Protein AF-A0A136JRK2-F1 (afdb_monomer)

Mean predicted aligned error: 6.39 Å

Structure (mmCIF, N/CA/C/O backbone):
data_AF-A0A136JRK2-F1
#
_entry.id   AF-A0A136JRK2-F1
#
loop_
_atom_site.group_PDB
_atom_site.id
_atom_site.type_symbol
_atom_site.label_atom_id
_atom_site.label_alt_id
_atom_site.label_comp_id
_atom_site.label_asym_id
_atom_site.label_entity_id
_atom_site.label_seq_id
_atom_site.pdbx_PDB_ins_code
_atom_site.Cartn_x
_atom_site.Cartn_y
_atom_site.Cartn_z
_atom_site.occupancy
_atom_site.B_iso_or_equiv
_atom_site.auth_seq_id
_atom_site.auth_comp_id
_atom_site.auth_asym_id
_atom_site.auth_atom_id
_atom_site.pdbx_PDB_model_num
ATOM 1 N N . MET A 1 1 ? -9.510 -5.682 -24.062 1.00 41.00 1 MET A N 1
ATOM 2 C CA . MET A 1 1 ? -10.914 -5.243 -23.963 1.00 41.00 1 MET A CA 1
ATOM 3 C C . MET A 1 1 ? -11.398 -5.597 -22.561 1.00 41.00 1 MET A C 1
ATOM 5 O O . MET A 1 1 ? -11.689 -6.754 -22.296 1.00 41.00 1 MET A O 1
ATOM 9 N N . ILE A 1 2 ? -11.320 -4.645 -21.627 1.00 49.56 2 ILE A N 1
ATOM 10 C CA . ILE A 1 2 ? -11.849 -4.772 -20.257 1.00 49.56 2 ILE A CA 1
ATOM 11 C C . ILE A 1 2 ? -13.187 -4.035 -20.287 1.00 49.56 2 ILE A C 1
ATOM 13 O O . ILE A 1 2 ? -13.311 -2.925 -19.797 1.00 49.56 2 ILE A O 1
ATOM 17 N N . GLU A 1 3 ? -14.147 -4.583 -21.024 1.00 41.06 3 GLU A N 1
ATOM 18 C CA . GLU A 1 3 ? -15.401 -3.878 -21.331 1.00 41.06 3 GLU A CA 1
ATOM 19 C C . GLU A 1 3 ? -16.526 -4.175 -20.333 1.00 41.06 3 GLU A C 1
ATOM 21 O O . GLU A 1 3 ? -17.656 -3.783 -20.568 1.00 41.06 3 GLU A O 1
ATOM 26 N N . ASN A 1 4 ? -16.243 -4.843 -19.208 1.00 46.91 4 ASN A N 1
ATOM 27 C CA . ASN A 1 4 ? -17.285 -5.216 -18.240 1.00 46.91 4 ASN A CA 1
ATOM 28 C C . ASN A 1 4 ? -16.798 -5.391 -16.789 1.00 46.91 4 ASN A C 1
ATOM 30 O O . ASN A 1 4 ? -17.482 -6.027 -15.991 1.00 46.91 4 ASN A O 1
ATOM 34 N N . SER A 1 5 ? -15.619 -4.882 -16.411 1.00 54.50 5 SER A N 1
ATOM 35 C CA . SER A 1 5 ? -15.230 -4.934 -14.997 1.00 54.50 5 SER A CA 1
ATOM 36 C C . SER A 1 5 ? -15.728 -3.688 -14.277 1.00 54.50 5 SER A C 1
ATOM 38 O O . SER A 1 5 ? -15.266 -2.595 -14.586 1.00 54.50 5 SER A O 1
ATOM 40 N N . GLU A 1 6 ? -16.554 -3.860 -13.245 1.00 74.94 6 GLU A N 1
ATOM 41 C CA . GLU A 1 6 ? -16.874 -2.831 -12.234 1.00 74.94 6 GLU A CA 1
ATOM 42 C C . GLU A 1 6 ? -15.633 -2.328 -11.457 1.00 74.94 6 GLU A C 1
ATOM 44 O O . GLU A 1 6 ? -15.753 -1.555 -10.513 1.00 74.94 6 GLU A O 1
ATOM 49 N N . ILE A 1 7 ? -14.431 -2.780 -11.829 1.00 79.25 7 ILE A N 1
ATOM 50 C CA . ILE A 1 7 ? -13.170 -2.477 -11.163 1.00 79.25 7 ILE A CA 1
ATOM 51 C C . ILE A 1 7 ? -12.675 -1.102 -11.607 1.00 79.25 7 ILE A C 1
ATOM 53 O O . ILE A 1 7 ? -12.306 -0.896 -12.763 1.00 79.25 7 ILE A O 1
ATOM 57 N N . ASN A 1 8 ? -12.592 -0.184 -10.647 1.00 89.12 8 ASN A N 1
ATOM 58 C CA . ASN A 1 8 ? -12.206 1.211 -10.878 1.00 89.12 8 ASN A CA 1
ATOM 59 C C . ASN A 1 8 ? -10.701 1.473 -10.720 1.00 89.12 8 ASN A C 1
ATOM 61 O O . ASN A 1 8 ? -10.254 2.619 -10.795 1.00 89.12 8 ASN A O 1
ATOM 65 N N . TRP A 1 9 ? -9.920 0.425 -10.464 1.00 91.88 9 TRP A N 1
ATOM 66 C CA . TRP A 1 9 ? -8.495 0.503 -10.172 1.00 91.88 9 TRP A CA 1
ATOM 67 C C . TRP A 1 9 ? -7.733 -0.576 -10.943 1.00 91.88 9 TRP A C 1
ATOM 69 O O . TRP A 1 9 ? -7.882 -1.773 -10.683 1.00 91.88 9 TRP A O 1
ATOM 79 N N . LEU A 1 10 ? -6.914 -0.147 -11.903 1.00 92.19 10 LEU A N 1
ATOM 80 C CA . LEU A 1 10 ? -6.162 -1.029 -12.790 1.00 92.19 10 LEU A CA 1
ATOM 81 C C . LEU A 1 10 ? -4.661 -0.827 -12.618 1.00 92.19 10 LEU A C 1
ATOM 83 O O . LEU A 1 10 ? -4.143 0.275 -12.746 1.0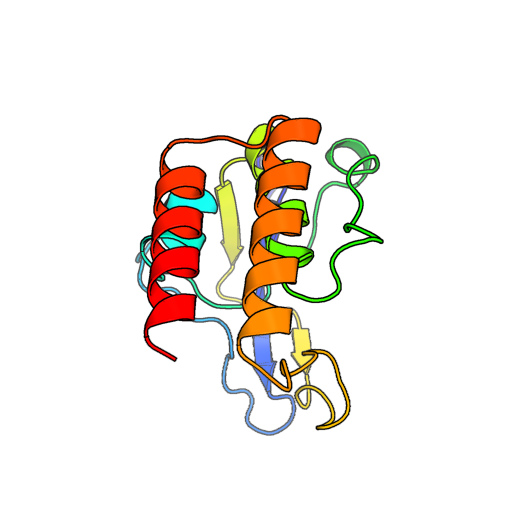0 92.19 10 LEU A O 1
ATOM 87 N N . VAL A 1 11 ? -3.948 -1.923 -12.391 1.00 92.50 11 VAL A N 1
ATOM 88 C CA . VAL A 1 11 ? -2.503 -1.932 -12.176 1.00 92.50 11 VAL A CA 1
ATOM 89 C C . VAL A 1 11 ? -1.844 -2.818 -13.219 1.00 92.50 11 VAL A C 1
ATOM 91 O O . VAL A 1 11 ? -2.257 -3.949 -13.438 1.00 92.50 11 VAL A O 1
ATOM 94 N N . SER A 1 12 ? -0.792 -2.324 -13.853 1.00 92.62 12 SER A N 1
ATOM 95 C CA . SER A 1 12 ? 0.032 -3.068 -14.802 1.00 92.62 12 SER A CA 1
ATOM 96 C C . SER A 1 12 ? 1.472 -3.199 -14.301 1.00 92.62 12 SER A C 1
ATOM 98 O O . SER A 1 12 ? 1.862 -2.612 -13.282 1.00 92.62 12 SER A O 1
ATOM 100 N N . GLU A 1 13 ? 2.282 -3.997 -14.986 1.00 91.62 13 GLU A N 1
ATOM 101 C CA . GLU A 1 13 ? 3.687 -4.149 -14.635 1.00 91.62 13 GLU A CA 1
ATOM 102 C C . GLU A 1 13 ? 4.476 -2.872 -14.921 1.00 91.62 13 GLU A C 1
ATOM 104 O O . GLU A 1 13 ? 4.336 -2.223 -15.962 1.00 91.62 13 GLU A O 1
ATOM 109 N N . ARG A 1 14 ? 5.362 -2.542 -13.983 1.00 88.75 14 ARG A N 1
ATOM 110 C CA . ARG A 1 14 ? 6.423 -1.564 -14.193 1.00 88.75 14 ARG A CA 1
ATOM 111 C C . ARG A 1 14 ? 7.723 -2.321 -14.405 1.00 88.75 14 ARG A C 1
ATOM 113 O O . ARG A 1 14 ? 8.023 -3.216 -13.621 1.00 88.75 14 ARG A O 1
ATOM 120 N N . ALA A 1 15 ? 8.508 -1.950 -15.408 1.00 89.75 15 ALA A N 1
ATOM 121 C CA . ALA A 1 15 ? 9.783 -2.594 -15.714 1.00 89.75 15 ALA A CA 1
ATOM 122 C C . ALA A 1 15 ? 10.942 -1.595 -15.746 1.00 89.75 15 ALA A C 1
ATOM 124 O O . ALA A 1 15 ? 10.754 -0.388 -15.921 1.00 89.75 15 ALA A O 1
ATOM 125 N N . ASN A 1 16 ? 12.159 -2.101 -15.567 1.00 89.19 16 ASN A N 1
ATOM 126 C CA . ASN A 1 16 ? 13.367 -1.332 -15.817 1.00 89.19 16 ASN A CA 1
ATOM 127 C C . ASN A 1 16 ? 13.473 -1.014 -17.318 1.00 89.19 16 ASN A C 1
ATOM 129 O O . ASN A 1 16 ? 13.294 -1.906 -18.145 1.00 89.19 16 ASN A O 1
ATOM 133 N N . ALA A 1 17 ? 13.746 0.241 -17.674 1.00 88.94 17 ALA A N 1
ATOM 134 C CA . ALA A 1 17 ? 13.819 0.659 -19.076 1.00 88.94 17 ALA A CA 1
ATOM 135 C C . ALA A 1 17 ? 14.967 -0.015 -19.852 1.00 88.94 17 ALA A C 1
ATOM 137 O O . ALA A 1 17 ? 14.798 -0.333 -21.027 1.00 88.94 17 ALA A O 1
ATOM 138 N N . ASP A 1 18 ? 16.091 -0.285 -19.185 1.00 89.25 18 ASP A N 1
ATOM 139 C CA . ASP A 1 18 ? 17.301 -0.824 -19.808 1.00 89.25 18 ASP A CA 1
ATOM 140 C C . ASP A 1 18 ? 17.266 -2.357 -19.883 1.00 89.25 18 ASP A C 1
ATOM 142 O O . ASP A 1 18 ? 17.478 -2.956 -20.936 1.00 89.25 18 ASP A O 1
ATOM 146 N N . TH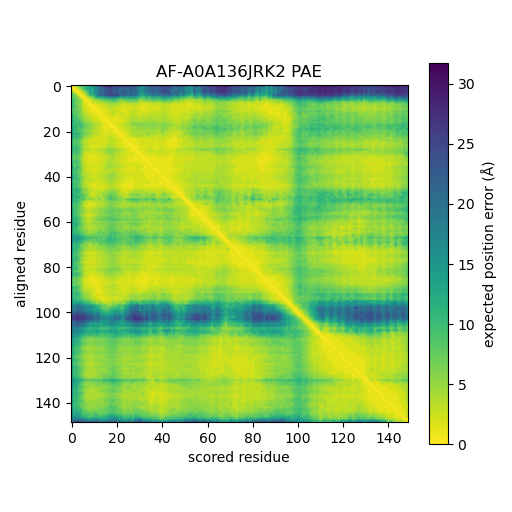R A 1 19 ? 16.966 -3.017 -18.762 1.00 88.81 19 THR A N 1
ATOM 147 C CA . THR A 1 19 ? 17.007 -4.484 -18.637 1.00 88.81 19 THR A CA 1
ATOM 148 C C . THR A 1 19 ? 15.679 -5.158 -18.959 1.00 88.81 19 THR A C 1
ATOM 150 O O . THR A 1 19 ? 15.636 -6.382 -19.085 1.00 88.81 19 THR A O 1
ATOM 153 N N . LYS A 1 20 ? 14.588 -4.384 -19.061 1.00 86.56 20 LYS A N 1
ATOM 154 C CA . LYS A 1 20 ? 13.202 -4.860 -19.229 1.00 86.56 20 LYS A CA 1
ATOM 155 C C . LYS A 1 20 ? 12.708 -5.786 -18.111 1.00 86.56 20 LYS A C 1
ATOM 157 O O . LYS A 1 20 ? 11.640 -6.375 -18.238 1.00 86.56 20 LYS A O 1
ATOM 162 N N . GLN A 1 21 ? 13.454 -5.910 -17.013 1.00 87.81 21 GLN A N 1
ATOM 163 C CA . GLN A 1 21 ? 13.056 -6.727 -15.869 1.00 87.81 21 GLN A CA 1
ATOM 164 C C . GLN A 1 21 ? 11.902 -6.054 -15.111 1.00 87.81 21 GLN A C 1
ATOM 166 O O . GLN A 1 21 ? 11.998 -4.854 -14.824 1.00 87.81 21 GLN A O 1
ATOM 171 N N . PRO A 1 22 ? 10.827 -6.785 -14.767 1.00 87.06 22 PRO A N 1
ATOM 172 C CA . PRO A 1 22 ? 9.710 -6.228 -14.019 1.00 87.06 22 PRO A CA 1
ATOM 173 C C . PRO A 1 22 ? 10.107 -5.934 -12.566 1.00 87.06 22 PRO A C 1
ATOM 175 O O . PRO A 1 22 ? 10.762 -6.728 -11.893 1.00 87.06 22 PRO A O 1
ATOM 178 N N . TYR A 1 23 ? 9.667 -4.783 -12.066 1.00 87.50 23 TYR A N 1
ATOM 179 C CA . TYR A 1 23 ? 9.702 -4.413 -10.651 1.00 87.50 23 TYR A CA 1
ATOM 180 C C . TYR A 1 23 ? 8.482 -4.930 -9.888 1.00 87.50 23 TYR A C 1
ATOM 182 O O . TYR A 1 23 ? 8.521 -5.065 -8.664 1.00 87.50 23 TYR A O 1
ATOM 190 N N . THR A 1 24 ? 7.389 -5.190 -10.605 1.00 91.06 24 THR A N 1
ATOM 191 C CA . THR A 1 24 ? 6.157 -5.718 -10.029 1.00 91.06 24 THR A CA 1
ATOM 192 C C . THR A 1 24 ? 6.294 -7.219 -9.787 1.00 91.06 24 THR A C 1
ATOM 194 O O . THR A 1 24 ? 6.728 -7.966 -10.657 1.00 91.06 24 THR A O 1
ATOM 197 N N . ILE A 1 25 ? 5.903 -7.674 -8.600 1.00 92.56 25 ILE A N 1
ATOM 198 C CA . ILE A 1 2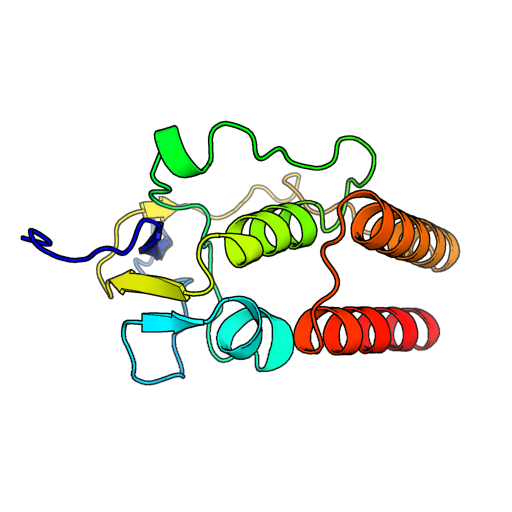5 ? 5.927 -9.079 -8.196 1.00 92.56 25 ILE A CA 1
ATOM 199 C C . ILE A 1 25 ? 4.525 -9.464 -7.729 1.00 92.56 25 ILE A C 1
ATOM 201 O O . ILE A 1 25 ? 4.032 -8.911 -6.747 1.00 92.56 25 ILE A O 1
ATOM 205 N N . ASN A 1 26 ? 3.919 -10.462 -8.376 1.00 95.06 26 ASN A N 1
ATOM 206 C CA . ASN A 1 26 ? 2.642 -11.048 -7.972 1.00 95.06 26 ASN A CA 1
ATOM 207 C C . ASN A 1 26 ? 2.807 -12.534 -7.612 1.00 95.06 26 ASN A C 1
ATOM 209 O O . ASN A 1 26 ? 2.969 -13.385 -8.479 1.00 95.06 26 ASN A O 1
ATOM 213 N N . LYS A 1 27 ? 2.729 -12.854 -6.318 1.00 96.25 27 LYS A N 1
ATOM 214 C CA . LYS A 1 27 ? 2.792 -14.221 -5.767 1.00 96.25 27 LYS A CA 1
ATOM 215 C C . LYS A 1 27 ? 1.414 -14.801 -5.442 1.00 96.25 27 LYS A C 1
ATOM 217 O O . LYS A 1 27 ? 1.332 -15.889 -4.882 1.00 96.25 27 LYS A O 1
ATOM 222 N N . THR A 1 28 ? 0.334 -14.076 -5.733 1.00 94.88 28 THR A N 1
ATOM 223 C CA . THR A 1 28 ? -1.029 -14.522 -5.403 1.00 94.88 28 THR A CA 1
ATOM 224 C C . THR A 1 28 ? -1.575 -15.555 -6.390 1.00 94.88 28 THR A C 1
ATOM 226 O O . THR A 1 28 ? -2.543 -16.237 -6.062 1.00 94.88 28 THR A O 1
ATOM 229 N N . GLY A 1 29 ? -1.008 -15.628 -7.603 1.00 92.38 29 GLY A N 1
ATOM 230 C CA . GLY A 1 29 ? -1.523 -16.441 -8.711 1.00 92.38 29 GLY A CA 1
ATOM 231 C C . GLY A 1 29 ? -2.850 -15.945 -9.303 1.00 92.38 29 GLY A C 1
ATOM 232 O O . GLY A 1 29 ? -3.469 -16.658 -10.085 1.00 92.38 29 GLY A O 1
ATOM 233 N N . ARG A 1 30 ? -3.314 -14.748 -8.916 1.00 94.31 30 ARG A N 1
ATOM 234 C CA . ARG A 1 30 ? -4.602 -14.162 -9.317 1.00 94.31 30 ARG A CA 1
ATOM 235 C C . ARG A 1 30 ? -4.391 -12.794 -9.966 1.00 94.31 30 ARG A C 1
ATOM 237 O O . ARG A 1 30 ? -3.393 -12.132 -9.691 1.00 94.31 30 ARG A O 1
ATOM 244 N N . ASN A 1 31 ? -5.361 -12.357 -10.770 1.00 93.62 31 ASN A N 1
ATOM 245 C CA . ASN A 1 31 ? -5.367 -11.014 -11.367 1.00 93.62 31 ASN A CA 1
ATOM 246 C C . ASN A 1 31 ? -6.149 -9.996 -10.531 1.00 93.62 31 ASN A C 1
ATOM 248 O O . ASN A 1 31 ? -5.913 -8.809 -10.660 1.00 93.62 31 ASN A O 1
ATOM 252 N N . ILE A 1 32 ? -7.062 -10.425 -9.660 1.00 94.62 32 ILE A N 1
ATOM 253 C CA . ILE A 1 32 ? -7.734 -9.519 -8.719 1.00 94.62 32 ILE A CA 1
ATOM 254 C C . ILE A 1 32 ? -6.965 -9.568 -7.405 1.00 94.62 32 ILE A C 1
ATOM 256 O O . ILE A 1 32 ? -6.887 -10.622 -6.768 1.00 94.62 32 ILE A O 1
ATOM 260 N N . ILE A 1 33 ? -6.389 -8.434 -7.024 1.00 95.00 33 ILE A N 1
ATOM 261 C CA . ILE A 1 33 ? -5.503 -8.315 -5.868 1.00 95.00 33 ILE A CA 1
ATOM 262 C C . ILE A 1 33 ? -6.186 -7.465 -4.812 1.00 95.00 33 ILE A C 1
ATOM 264 O O . ILE A 1 33 ? -6.583 -6.337 -5.090 1.00 95.00 33 ILE A O 1
ATOM 268 N N . ASN A 1 34 ? -6.295 -7.977 -3.587 1.00 93.56 34 ASN A N 1
ATOM 269 C CA . ASN A 1 34 ? -6.822 -7.191 -2.481 1.00 93.56 34 ASN A CA 1
ATOM 270 C C . ASN A 1 34 ? -5.713 -6.328 -1.861 1.00 93.56 34 ASN A C 1
ATOM 272 O O . ASN A 1 34 ? -4.698 -6.852 -1.395 1.00 93.56 34 ASN A O 1
ATOM 276 N N . TYR A 1 35 ? -5.919 -5.012 -1.802 1.00 91.94 35 TYR A N 1
ATOM 277 C CA . TYR A 1 35 ? -4.891 -4.088 -1.321 1.00 91.94 35 TYR A CA 1
ATOM 278 C C . TYR A 1 35 ? -4.509 -4.351 0.145 1.00 91.94 35 TYR A C 1
ATOM 280 O O . TYR A 1 35 ? -3.335 -4.514 0.482 1.00 91.94 35 TYR A O 1
ATOM 288 N N . GLU A 1 36 ? -5.496 -4.452 1.034 1.00 91.69 36 GLU A N 1
ATOM 289 C CA . GLU A 1 36 ? -5.251 -4.576 2.473 1.00 91.69 36 GLU A CA 1
ATOM 290 C C . GLU A 1 36 ? -4.616 -5.915 2.872 1.00 91.69 36 GLU A C 1
ATOM 292 O O . GLU A 1 36 ? -3.777 -5.989 3.773 1.00 91.69 36 GLU A O 1
ATOM 297 N N . THR A 1 37 ? -5.015 -7.001 2.218 1.00 92.81 37 THR A N 1
ATOM 298 C CA . THR A 1 37 ? -4.586 -8.346 2.612 1.00 92.81 37 THR A CA 1
ATOM 299 C C . THR A 1 37 ? -3.411 -8.841 1.787 1.00 92.81 37 THR A C 1
ATOM 301 O O . THR A 1 37 ? -2.396 -9.226 2.370 1.00 92.81 37 THR A O 1
ATOM 304 N N . ASP A 1 38 ? -3.502 -8.817 0.458 1.00 94.50 38 ASP A N 1
ATOM 305 C CA . ASP A 1 38 ? -2.478 -9.390 -0.415 1.00 94.50 38 ASP A CA 1
ATOM 306 C C . ASP A 1 38 ? -1.250 -8.473 -0.502 1.00 94.50 38 ASP A C 1
ATOM 308 O O . ASP A 1 38 ? -0.119 -8.963 -0.458 1.00 94.50 38 ASP A O 1
ATOM 312 N N . MET A 1 39 ? -1.446 -7.151 -0.547 1.00 91.25 39 MET A N 1
ATOM 313 C CA . MET A 1 39 ? -0.349 -6.184 -0.657 1.00 91.25 39 MET A CA 1
ATOM 314 C C . MET A 1 39 ? 0.146 -5.676 0.703 1.00 91.25 39 MET A C 1
ATOM 316 O O . MET A 1 39 ? 1.331 -5.823 0.997 1.00 91.25 39 MET A O 1
ATOM 320 N N . LEU A 1 40 ? -0.715 -5.100 1.550 1.00 88.81 40 LEU A N 1
ATOM 321 C CA . LEU A 1 40 ? -0.294 -4.499 2.825 1.00 88.81 40 LEU A CA 1
ATOM 322 C C . LEU A 1 40 ? 0.176 -5.545 3.847 1.00 88.81 40 LEU A C 1
ATOM 324 O O . LEU A 1 40 ? 1.297 -5.458 4.361 1.00 88.81 40 LEU A O 1
ATOM 328 N N . LEU A 1 41 ? -0.680 -6.526 4.152 1.00 90.25 41 LEU A N 1
ATOM 329 C CA . LEU A 1 41 ? -0.440 -7.474 5.239 1.00 90.25 41 LEU A CA 1
ATOM 330 C C . LEU A 1 41 ? 0.479 -8.632 4.823 1.00 90.25 41 LEU A C 1
ATOM 332 O O . LEU A 1 41 ? 1.507 -8.858 5.460 1.00 90.25 41 LEU A O 1
ATOM 336 N N . LYS A 1 42 ? 0.123 -9.365 3.760 1.00 92.56 42 LYS A N 1
ATOM 337 C CA . LYS A 1 42 ? 0.817 -10.603 3.360 1.00 92.56 42 LYS A CA 1
ATOM 338 C C . LYS A 1 42 ? 2.032 -10.382 2.463 1.00 92.56 42 LYS A C 1
ATOM 340 O O . LYS A 1 42 ? 2.829 -11.305 2.317 1.00 92.56 42 LYS A O 1
ATOM 345 N N . ARG A 1 43 ? 2.179 -9.200 1.853 1.00 91.62 43 ARG A N 1
ATOM 346 C CA . ARG A 1 43 ? 3.271 -8.898 0.904 1.00 91.62 43 ARG A CA 1
ATOM 347 C C . ARG A 1 43 ? 3.354 -9.894 -0.266 1.00 91.62 43 ARG A C 1
ATOM 349 O O . ARG A 1 43 ? 4.441 -10.202 -0.753 1.00 91.62 43 ARG A O 1
ATOM 356 N N . GLN A 1 44 ? 2.212 -10.435 -0.691 1.00 95.38 44 GLN A N 1
ATOM 357 C CA . GLN A 1 44 ? 2.106 -11.316 -1.856 1.00 95.38 44 GLN A CA 1
ATOM 358 C C . GLN A 1 44 ? 2.072 -10.536 -3.169 1.00 95.38 44 GLN A C 1
ATOM 360 O O . GLN A 1 44 ? 2.400 -11.104 -4.206 1.00 95.38 44 GLN A O 1
ATOM 365 N N . PHE A 1 45 ? 1.731 -9.251 -3.127 1.00 94.44 45 PHE A N 1
ATOM 366 C CA . PHE A 1 45 ? 1.911 -8.330 -4.240 1.00 94.44 45 PHE A CA 1
ATOM 367 C C . PHE A 1 45 ? 2.854 -7.194 -3.829 1.00 94.44 45 PHE A C 1
ATOM 369 O O . PHE A 1 45 ? 2.689 -6.616 -2.754 1.00 94.44 45 PHE 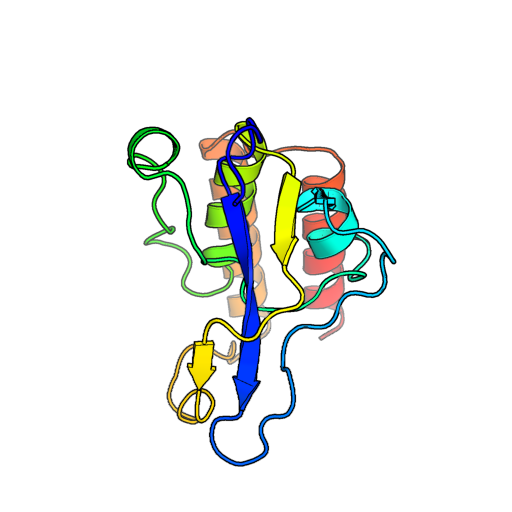A O 1
ATOM 376 N N . THR A 1 46 ? 3.826 -6.870 -4.681 1.00 90.62 46 THR A N 1
ATOM 377 C CA . THR A 1 46 ? 4.751 -5.742 -4.503 1.00 90.62 46 THR A CA 1
ATOM 378 C C . THR A 1 46 ? 4.894 -5.007 -5.826 1.00 90.62 46 THR A C 1
ATOM 380 O O . THR A 1 46 ? 5.080 -5.642 -6.858 1.00 90.62 46 THR A O 1
ATOM 383 N N . GLY A 1 47 ? 4.837 -3.680 -5.806 1.00 86.50 47 GLY A N 1
ATOM 384 C CA . GLY A 1 47 ? 4.975 -2.854 -7.000 1.00 86.50 47 GLY A CA 1
ATOM 385 C C . GLY A 1 47 ? 4.312 -1.495 -6.815 1.00 86.50 47 GLY A C 1
ATOM 386 O O . GLY A 1 47 ? 3.797 -1.189 -5.739 1.00 86.50 47 GLY A O 1
ATOM 387 N N . ASP A 1 48 ? 4.330 -0.703 -7.880 1.00 82.00 48 ASP A N 1
ATOM 388 C CA . ASP A 1 48 ? 3.649 0.587 -7.951 1.00 82.00 48 ASP A CA 1
ATOM 389 C C . ASP A 1 48 ? 2.188 0.383 -8.366 1.00 82.00 48 ASP A C 1
ATOM 391 O O . ASP A 1 48 ? 1.897 -0.015 -9.495 1.00 82.00 48 ASP A O 1
ATOM 395 N N . THR A 1 49 ? 1.276 0.637 -7.432 1.00 83.06 49 THR A N 1
ATOM 396 C CA . THR A 1 49 ? -0.167 0.463 -7.617 1.00 83.06 49 THR A CA 1
ATOM 397 C C . THR A 1 49 ? -0.898 1.780 -7.868 1.00 83.06 49 THR A C 1
ATOM 399 O O . THR A 1 49 ? -2.116 1.819 -7.760 1.00 83.06 49 THR A O 1
ATOM 402 N N . THR A 1 50 ? -0.201 2.873 -8.193 1.00 75.62 50 THR A N 1
ATOM 403 C CA . THR A 1 50 ? -0.834 4.186 -8.467 1.00 75.62 50 THR A CA 1
ATOM 404 C C . THR A 1 50 ? -1.507 4.278 -9.841 1.00 75.62 50 THR A C 1
ATOM 406 O O . THR A 1 50 ? -2.063 5.313 -10.205 1.00 75.62 50 THR A O 1
ATOM 409 N N . GLN A 1 51 ? -1.436 3.210 -10.628 1.00 81.12 51 GLN A N 1
ATOM 410 C CA . GLN A 1 51 ? -1.856 3.219 -12.019 1.00 81.12 51 GLN A CA 1
ATOM 411 C C . GLN A 1 51 ? -3.386 3.245 -12.140 1.00 81.12 51 GLN A C 1
ATOM 413 O O . GLN A 1 51 ? -4.095 2.677 -11.311 1.00 81.12 51 GLN A O 1
ATOM 418 N N . CYS A 1 52 ? -3.864 3.948 -13.171 1.00 83.25 52 CYS A N 1
ATOM 419 C CA . CYS A 1 52 ? -5.242 3.961 -13.670 1.00 83.25 52 CYS A CA 1
ATOM 420 C C . CYS A 1 52 ? -6.333 3.813 -12.592 1.00 83.25 52 CYS A C 1
ATOM 422 O O . CYS A 1 52 ? -7.025 2.797 -12.509 1.00 83.25 52 CYS A O 1
ATOM 424 N N . LEU A 1 53 ? -6.498 4.868 -11.794 1.00 85.19 53 LEU A N 1
ATOM 425 C CA . LEU A 1 53 ? -7.629 5.056 -10.889 1.00 85.19 53 LEU A CA 1
ATOM 426 C C . LEU A 1 53 ? -8.740 5.828 -11.610 1.00 85.19 53 LEU A C 1
ATOM 428 O O . LEU A 1 53 ? -8.477 6.874 -12.206 1.00 85.19 53 LEU A O 1
ATOM 432 N N . HIS A 1 54 ? -9.980 5.342 -11.542 1.00 86.69 54 HIS A N 1
ATOM 433 C CA . HIS A 1 54 ? -11.128 6.030 -12.128 1.00 86.69 54 HIS A CA 1
ATOM 434 C C . HIS A 1 54 ? -11.308 7.413 -11.486 1.00 86.69 54 HIS A C 1
ATOM 436 O O . HIS A 1 54 ? -11.605 7.532 -10.294 1.00 86.69 54 HIS A O 1
ATOM 442 N N . PHE A 1 55 ? -11.099 8.471 -12.274 1.00 84.12 55 PHE A N 1
ATOM 443 C CA . PHE A 1 55 ? -10.984 9.830 -11.748 1.00 84.12 55 PHE A CA 1
ATOM 444 C C . PHE A 1 55 ? -12.226 10.253 -10.964 1.00 84.12 55 PHE A C 1
ATOM 446 O O . PHE A 1 55 ? -12.097 10.734 -9.845 1.00 84.12 55 PHE A O 1
ATOM 453 N N . GLU A 1 56 ? -13.427 10.035 -11.497 1.00 86.06 56 GLU A N 1
ATOM 454 C CA . GLU A 1 56 ? -14.669 10.460 -10.838 1.00 86.06 56 GLU A CA 1
ATOM 455 C C . GLU A 1 56 ? -14.871 9.789 -9.474 1.00 86.06 56 GLU A C 1
ATOM 457 O O . GLU A 1 56 ? -15.408 10.406 -8.554 1.00 86.06 56 GLU A O 1
ATOM 462 N N . THR A 1 57 ? -14.368 8.562 -9.320 1.00 85.31 57 THR A N 1
ATOM 463 C CA . THR A 1 57 ? -14.465 7.777 -8.084 1.00 85.31 57 THR A CA 1
ATOM 464 C C . THR A 1 57 ? -13.472 8.264 -7.026 1.00 85.31 57 THR A C 1
ATOM 466 O O . THR A 1 57 ? -13.797 8.301 -5.840 1.00 85.31 57 THR A O 1
ATOM 469 N N . PHE A 1 58 ? -12.263 8.668 -7.436 1.00 87.62 58 PHE A N 1
ATOM 470 C CA . PHE A 1 58 ? -11.149 8.942 -6.517 1.00 87.62 58 PHE A CA 1
ATOM 471 C C . PHE A 1 58 ? -10.669 10.403 -6.506 1.00 87.62 58 PHE A C 1
ATOM 473 O O . PHE A 1 58 ? -9.713 10.735 -5.801 1.00 87.62 58 PHE A O 1
ATOM 480 N N . ASN A 1 59 ? -11.339 11.319 -7.216 1.00 86.00 59 ASN A N 1
ATOM 481 C CA . ASN A 1 59 ? -10.925 12.723 -7.348 1.00 86.00 59 ASN A CA 1
ATOM 482 C C . ASN A 1 59 ? -10.899 13.521 -6.037 1.00 86.00 59 ASN A C 1
ATOM 484 O O . ASN A 1 59 ? -10.360 14.628 -6.041 1.00 86.00 59 ASN A O 1
ATOM 488 N N . LYS A 1 60 ? -11.443 13.010 -4.928 1.00 87.38 60 LYS A N 1
ATOM 489 C CA . LYS A 1 60 ? -11.400 13.655 -3.603 1.00 87.38 60 LYS A CA 1
ATOM 490 C C . LYS A 1 60 ? -10.252 13.160 -2.724 1.00 87.38 60 LYS A C 1
ATOM 492 O O . LYS A 1 60 ? -9.883 13.862 -1.788 1.00 87.38 60 LYS A O 1
ATOM 497 N N . ILE A 1 61 ? -9.660 12.009 -3.041 1.00 88.62 61 ILE A N 1
ATOM 498 C CA . ILE A 1 61 ? -8.599 11.405 -2.230 1.00 88.62 61 ILE A CA 1
ATOM 499 C C . ILE A 1 61 ? -7.289 12.159 -2.471 1.00 88.62 61 ILE A C 1
ATOM 501 O O . ILE A 1 61 ? -6.913 12.449 -3.612 1.00 88.62 61 ILE A O 1
ATOM 505 N N . ARG A 1 62 ? -6.587 12.512 -1.393 1.00 85.31 62 ARG A N 1
ATOM 506 C CA . ARG A 1 62 ? -5.326 13.265 -1.441 1.00 85.31 62 ARG A CA 1
ATOM 507 C C . ARG A 1 62 ? -4.295 12.655 -0.504 1.00 85.31 62 ARG A C 1
ATOM 509 O O . ARG A 1 62 ? -4.628 12.208 0.598 1.00 85.31 62 ARG A O 1
ATOM 516 N N . PHE A 1 63 ? -3.033 12.699 -0.927 1.00 87.06 63 PHE A N 1
ATOM 517 C CA . PHE A 1 63 ? -1.901 12.402 -0.054 1.00 87.06 63 PHE A CA 1
ATOM 518 C C . PHE A 1 63 ? -1.921 13.298 1.188 1.00 87.06 63 PHE A C 1
ATOM 520 O O . PHE A 1 63 ? -2.435 14.421 1.170 1.00 87.06 63 PHE A O 1
ATOM 527 N N . SER A 1 64 ? -1.392 12.781 2.295 1.00 86.94 64 SER A N 1
ATOM 528 C CA . SER A 1 64 ? -1.199 13.591 3.495 1.00 86.94 64 SER A CA 1
ATOM 529 C C . SER A 1 64 ? -0.118 14.637 3.251 1.00 86.94 64 SER A C 1
ATOM 531 O O . SER A 1 64 ? 0.981 14.315 2.827 1.00 86.94 64 SER A O 1
ATOM 533 N N . THR A 1 65 ? -0.400 15.888 3.603 1.00 85.69 65 THR A N 1
ATOM 534 C CA . THR A 1 65 ? 0.602 16.962 3.594 1.00 85.69 65 THR A CA 1
ATOM 535 C C . THR A 1 65 ? 1.428 17.013 4.883 1.00 85.69 65 THR A C 1
ATOM 537 O O . THR A 1 65 ? 2.422 17.736 4.955 1.00 85.69 65 THR A O 1
ATOM 540 N N . LEU A 1 66 ? 1.028 16.265 5.919 1.00 85.25 66 LEU A N 1
ATOM 541 C CA . LEU A 1 66 ? 1.675 16.254 7.234 1.00 85.25 66 LEU A CA 1
ATOM 542 C C . LEU A 1 66 ? 2.696 15.121 7.372 1.00 85.25 66 LEU A C 1
ATOM 544 O O . LEU A 1 66 ? 3.611 15.205 8.194 1.00 85.25 66 LEU A O 1
ATOM 548 N N . ILE A 1 67 ? 2.529 14.052 6.596 1.00 82.25 67 ILE A N 1
ATOM 549 C CA . ILE A 1 67 ? 3.316 12.829 6.693 1.00 82.25 67 ILE A CA 1
ATOM 550 C C . ILE A 1 67 ? 4.165 12.712 5.437 1.00 82.25 67 ILE A C 1
ATOM 552 O O . ILE A 1 67 ? 3.658 12.404 4.374 1.00 82.25 67 ILE A O 1
ATOM 556 N N . LYS A 1 68 ? 5.479 12.898 5.567 1.00 71.06 68 LYS A N 1
ATOM 557 C CA . LYS A 1 68 ? 6.403 12.746 4.428 1.00 71.06 68 LYS A CA 1
ATOM 558 C C . LYS A 1 68 ? 6.739 11.294 4.106 1.00 71.06 68 LYS A C 1
ATOM 560 O O . LYS A 1 68 ? 7.188 10.984 3.016 1.00 71.06 68 LYS A O 1
ATOM 565 N N . ASN A 1 69 ? 6.572 10.404 5.081 1.00 74.69 69 ASN A N 1
ATOM 566 C CA . ASN A 1 69 ? 6.890 8.993 4.939 1.00 74.69 69 ASN A CA 1
ATOM 567 C C . ASN A 1 69 ? 5.675 8.153 5.265 1.00 74.69 69 ASN A C 1
ATOM 569 O O . ASN A 1 69 ? 5.193 8.148 6.402 1.00 74.69 69 ASN A O 1
ATOM 573 N N . ALA A 1 70 ? 5.292 7.342 4.288 1.00 76.00 70 ALA A N 1
ATOM 574 C CA . ALA A 1 70 ? 4.096 6.523 4.280 1.00 76.00 70 ALA A CA 1
ATOM 575 C C . ALA A 1 70 ? 2.776 7.243 3.976 1.00 76.00 70 ALA A C 1
ATOM 577 O O . ALA A 1 70 ? 1.714 6.696 4.269 1.00 76.00 70 ALA A O 1
ATOM 578 N N . GLU A 1 71 ? 2.831 8.413 3.339 1.00 80.44 71 GLU A N 1
ATOM 579 C CA . GLU A 1 71 ? 1.643 9.049 2.755 1.00 80.44 71 GLU A CA 1
ATOM 580 C C . GLU A 1 71 ? 0.917 8.129 1.767 1.00 80.44 71 GLU A C 1
ATOM 582 O O . GLU A 1 71 ? -0.308 8.068 1.783 1.00 80.44 71 GLU A O 1
ATOM 587 N N . GLU A 1 72 ? 1.659 7.331 0.993 1.00 81.62 72 GLU A N 1
ATOM 588 C CA . GLU A 1 72 ? 1.103 6.342 0.061 1.00 81.62 72 GLU A CA 1
ATOM 589 C C . GLU A 1 72 ? 0.216 5.317 0.768 1.00 81.62 72 GLU A C 1
ATOM 591 O O . GLU A 1 72 ? -0.827 4.923 0.261 1.00 81.62 72 GLU A O 1
ATOM 596 N N . TRP A 1 73 ? 0.579 4.928 1.988 1.00 84.31 73 TRP A N 1
ATOM 597 C CA . TRP A 1 73 ? -0.146 3.922 2.761 1.00 84.31 73 TRP A CA 1
ATOM 598 C C . TRP A 1 73 ? -1.506 4.455 3.192 1.00 84.31 73 TRP A C 1
ATOM 600 O O . TRP A 1 73 ? -2.480 3.712 3.199 1.00 84.31 73 TRP A O 1
ATOM 610 N N . LEU A 1 74 ? -1.564 5.742 3.545 1.00 87.88 74 LEU A N 1
ATOM 611 C CA . LEU A 1 74 ? -2.813 6.428 3.861 1.00 87.88 74 LEU A CA 1
ATOM 612 C C . LEU A 1 74 ? -3.656 6.634 2.607 1.00 87.88 74 LEU A C 1
ATOM 614 O O . LEU A 1 74 ? -4.847 6.346 2.627 1.00 87.88 74 LEU A O 1
ATOM 618 N N . TYR A 1 75 ? -3.026 7.082 1.522 1.00 89.19 75 TYR A N 1
ATOM 619 C CA . TYR A 1 75 ? -3.686 7.318 0.244 1.00 89.19 75 TYR A CA 1
ATOM 620 C C . TYR A 1 75 ? -4.397 6.060 -0.267 1.00 89.19 75 TYR A C 1
ATOM 622 O O . TYR A 1 75 ? -5.594 6.078 -0.547 1.00 89.19 75 TYR A O 1
ATOM 630 N N . PHE A 1 76 ? -3.692 4.933 -0.311 1.00 88.81 76 PHE A N 1
ATOM 631 C CA . PHE A 1 76 ? -4.275 3.680 -0.775 1.00 88.81 76 PHE A CA 1
ATOM 632 C C . PHE A 1 76 ? -5.207 3.019 0.249 1.00 88.81 76 PHE A C 1
ATOM 634 O O . PHE A 1 76 ? -6.140 2.331 -0.153 1.00 88.81 76 PHE A O 1
ATOM 641 N N . ALA A 1 77 ? -5.017 3.237 1.555 1.00 89.62 77 ALA A N 1
ATOM 642 C CA . ALA A 1 77 ? -6.014 2.839 2.553 1.00 89.62 77 ALA A CA 1
ATOM 643 C C . ALA A 1 77 ? -7.347 3.582 2.353 1.00 89.62 77 ALA A C 1
ATOM 645 O O . ALA A 1 77 ? -8.413 3.000 2.542 1.00 89.62 77 ALA A O 1
ATOM 646 N N . GLU A 1 78 ? -7.299 4.850 1.940 1.00 91.38 78 GLU A N 1
ATOM 647 C CA . GLU A 1 78 ? -8.487 5.636 1.604 1.00 91.38 78 GLU A CA 1
ATOM 648 C C . GLU A 1 78 ? -9.158 5.121 0.323 1.00 91.38 78 GLU A C 1
ATOM 650 O O . GLU A 1 78 ? -10.374 4.937 0.311 1.00 91.38 78 GLU A O 1
ATO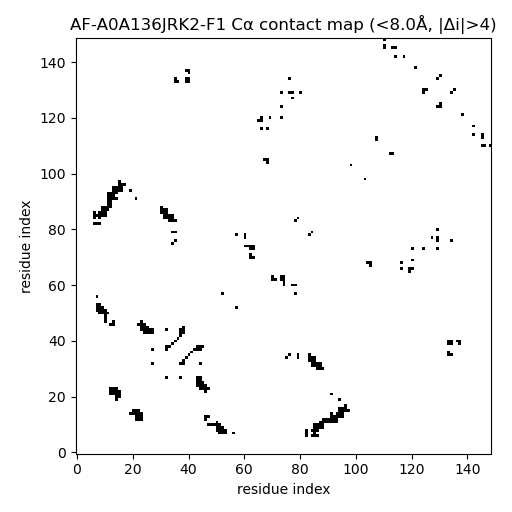M 655 N N . ILE A 1 79 ? -8.378 4.772 -0.710 1.00 90.75 79 ILE A N 1
ATOM 656 C CA . ILE A 1 79 ? -8.895 4.090 -1.913 1.00 90.75 79 ILE A CA 1
ATOM 657 C C . ILE A 1 79 ? -9.575 2.772 -1.530 1.00 90.75 79 ILE A C 1
ATOM 659 O O . ILE A 1 79 ? -10.699 2.515 -1.961 1.00 90.75 79 ILE A O 1
ATOM 663 N N . ALA A 1 80 ? -8.943 1.977 -0.662 1.00 89.69 80 ALA A N 1
ATOM 664 C CA . ALA A 1 80 ? -9.438 0.672 -0.236 1.00 89.69 80 ALA A CA 1
ATOM 665 C C . ALA A 1 80 ? -10.760 0.714 0.551 1.00 89.69 80 ALA A C 1
ATOM 667 O O . ALA A 1 80 ? -11.420 -0.320 0.672 1.00 89.69 80 ALA A O 1
ATOM 668 N N . LYS A 1 81 ? -11.193 1.885 1.050 1.00 88.62 81 LYS A N 1
ATOM 669 C CA . LYS A 1 81 ? -12.547 2.050 1.611 1.00 88.62 81 LYS A CA 1
ATOM 670 C C . LYS A 1 81 ? -13.631 1.948 0.544 1.00 88.62 81 LYS A C 1
ATOM 672 O O . LYS A 1 81 ? -14.702 1.422 0.836 1.00 88.62 81 LYS A O 1
ATOM 677 N N . THR A 1 82 ? -13.350 2.445 -0.656 1.00 87.81 82 THR A N 1
ATOM 678 C CA . THR A 1 82 ? -14.282 2.426 -1.789 1.00 87.81 82 THR A CA 1
ATOM 679 C C . THR A 1 82 ? -14.064 1.188 -2.653 1.00 87.81 82 THR A C 1
ATOM 681 O O . THR A 1 82 ? -15.020 0.514 -3.012 1.00 87.81 82 THR A O 1
ATOM 684 N N . GLU A 1 83 ? -12.805 0.858 -2.943 1.00 89.94 83 GLU A N 1
ATOM 685 C CA . GLU A 1 83 ? -12.410 -0.205 -3.865 1.00 89.94 83 GLU A CA 1
ATOM 686 C C . GLU A 1 83 ? -11.306 -1.054 -3.225 1.00 89.94 83 GLU A C 1
ATOM 688 O O . GLU A 1 83 ? -10.120 -0.723 -3.256 1.00 89.94 83 GLU A O 1
ATOM 693 N N 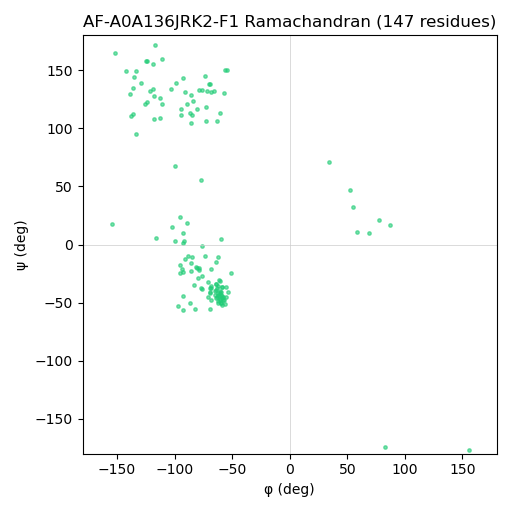. LYS A 1 84 ? -11.700 -2.165 -2.594 1.00 90.25 84 LYS A N 1
ATOM 694 C CA . LYS A 1 84 ? -10.775 -3.018 -1.824 1.00 90.25 84 LYS A CA 1
ATOM 695 C C . LYS A 1 84 ? -9.755 -3.751 -2.691 1.00 90.25 84 LYS A C 1
ATOM 697 O O . LYS A 1 84 ? -8.748 -4.231 -2.159 1.00 90.25 84 LYS A O 1
ATOM 702 N N . SER A 1 85 ? -10.048 -3.916 -3.978 1.00 92.94 85 SER A N 1
ATOM 703 C CA . SER A 1 85 ? -9.251 -4.740 -4.877 1.00 92.94 85 SER A CA 1
ATOM 704 C C . SER A 1 85 ? -8.982 -4.030 -6.191 1.00 92.94 85 SER A C 1
ATOM 706 O O . SER A 1 85 ? -9.806 -3.269 -6.673 1.00 92.94 85 SER A O 1
ATOM 708 N N . PHE A 1 86 ? -7.845 -4.330 -6.800 1.00 93.69 86 PHE A N 1
ATOM 709 C CA . PHE A 1 86 ? -7.504 -3.839 -8.128 1.00 93.69 86 PHE A CA 1
ATOM 710 C C . PHE A 1 86 ? -7.314 -4.987 -9.104 1.00 93.69 86 PHE A C 1
ATOM 712 O O . PHE A 1 86 ? -6.978 -6.112 -8.717 1.00 93.69 86 PHE A O 1
ATOM 719 N N . LEU A 1 87 ? -7.515 -4.683 -10.382 1.00 94.38 87 LEU A N 1
ATOM 720 C CA . LEU A 1 87 ? -7.206 -5.593 -11.471 1.00 94.38 87 LEU A CA 1
ATOM 721 C C . LEU A 1 87 ? -5.741 -5.420 -11.857 1.00 94.38 87 LEU A C 1
ATOM 723 O O . LEU A 1 87 ? -5.343 -4.384 -12.382 1.00 94.38 87 LEU A O 1
ATOM 727 N N . PHE A 1 88 ? -4.947 -6.450 -11.613 1.00 94.50 88 PHE A N 1
ATOM 728 C CA . PHE A 1 88 ? -3.588 -6.570 -12.097 1.00 94.50 88 PHE A CA 1
ATOM 729 C C . PHE A 1 88 ? -3.556 -7.173 -13.504 1.00 94.50 88 PHE A C 1
ATOM 731 O O . PHE A 1 88 ? -4.114 -8.246 -13.752 1.00 94.50 88 PHE A O 1
ATOM 738 N N . LEU A 1 89 ? -2.852 -6.502 -14.409 1.00 92.75 89 LEU A N 1
ATOM 739 C CA . LEU A 1 89 ? -2.541 -6.979 -15.746 1.00 92.75 89 LEU A CA 1
ATOM 740 C C . LEU A 1 89 ? -1.037 -7.280 -15.836 1.00 92.75 89 LEU A C 1
ATOM 742 O O . LEU A 1 89 ? -0.238 -6.356 -15.670 1.00 92.75 89 LEU A O 1
ATOM 746 N N . PRO A 1 90 ? -0.631 -8.525 -16.147 1.00 91.25 90 PRO A N 1
ATOM 747 C CA . PRO A 1 90 ? 0.772 -8.902 -16.334 1.00 91.25 90 PRO A CA 1
ATOM 748 C C . PRO A 1 90 ? 1.284 -8.437 -17.708 1.00 91.25 90 PRO A C 1
ATOM 750 O O . PRO A 1 90 ? 1.700 -9.222 -18.557 1.00 91.25 90 PRO A O 1
ATOM 753 N N . VAL A 1 91 ? 1.148 -7.140 -17.966 1.00 91.25 91 VAL A N 1
ATOM 754 C CA . VAL A 1 91 ? 1.632 -6.450 -19.159 1.00 91.25 91 VAL A CA 1
ATOM 755 C C . VAL A 1 91 ? 2.427 -5.244 -18.698 1.00 91.25 91 VAL A C 1
ATOM 757 O O . VAL A 1 91 ? 2.022 -4.560 -17.759 1.00 91.25 91 VAL A O 1
ATOM 760 N N . ILE A 1 92 ? 3.555 -4.973 -19.348 1.00 89.75 92 ILE A N 1
ATOM 761 C CA . ILE A 1 92 ? 4.373 -3.808 -19.016 1.00 89.75 92 ILE A CA 1
ATOM 762 C C . ILE A 1 92 ? 3.654 -2.556 -19.521 1.00 89.75 92 ILE A C 1
ATOM 764 O O . ILE A 1 92 ? 3.620 -2.310 -20.726 1.00 89.75 92 ILE A O 1
ATOM 768 N N . GLY A 1 93 ? 3.084 -1.772 -18.607 1.00 87.12 93 GLY A N 1
ATOM 769 C CA . GLY A 1 93 ? 2.482 -0.475 -18.928 1.00 87.12 93 GLY A CA 1
ATOM 770 C C . GLY A 1 93 ? 3.452 0.692 -18.769 1.00 87.12 93 GLY A C 1
ATOM 771 O O . GLY A 1 93 ? 3.290 1.712 -19.435 1.00 87.12 93 GLY A O 1
ATOM 772 N N . THR A 1 94 ? 4.494 0.532 -17.943 1.00 88.25 94 THR A N 1
ATOM 773 C CA . THR A 1 94 ? 5.442 1.613 -17.639 1.00 88.25 94 THR A CA 1
ATOM 774 C C . THR A 1 94 ? 6.882 1.108 -17.605 1.00 88.25 94 THR A C 1
ATOM 776 O O . THR A 1 94 ? 7.208 0.173 -16.875 1.00 88.25 94 THR A O 1
ATOM 779 N N . TYR A 1 95 ? 7.775 1.788 -18.324 1.00 88.19 95 TYR A N 1
ATOM 780 C CA . TYR A 1 95 ? 9.223 1.625 -18.181 1.00 88.19 95 TYR A CA 1
ATOM 781 C C . TYR A 1 95 ? 9.788 2.746 -17.308 1.00 88.19 95 TYR A C 1
ATOM 783 O O . TYR A 1 95 ? 9.397 3.902 -17.440 1.00 88.19 95 TYR A O 1
ATOM 791 N N . SER A 1 96 ? 10.719 2.423 -16.412 1.00 83.25 96 SER A N 1
ATOM 792 C CA . SER A 1 96 ? 11.411 3.429 -15.602 1.00 83.25 96 SER A CA 1
ATOM 793 C C . SER A 1 96 ? 12.876 3.076 -15.401 1.00 83.25 96 SER A C 1
ATOM 795 O O . SER A 1 96 ? 13.212 1.903 -15.279 1.00 83.25 96 SER A O 1
ATOM 797 N N . ILE A 1 97 ? 13.730 4.086 -15.269 1.00 79.75 97 ILE A N 1
ATOM 798 C CA . ILE A 1 97 ? 15.172 3.932 -15.007 1.00 79.75 97 ILE A CA 1
ATOM 799 C C . ILE A 1 97 ? 15.436 3.884 -13.477 1.00 79.75 97 ILE A C 1
ATOM 801 O O . ILE A 1 97 ? 16.543 4.088 -12.997 1.00 79.75 97 ILE A O 1
ATOM 805 N N . GLY A 1 98 ? 14.397 3.607 -12.676 1.00 64.19 98 GLY A N 1
ATOM 806 C CA . GLY A 1 98 ? 14.419 3.754 -11.218 1.00 64.19 98 GLY A CA 1
ATOM 807 C C . GLY A 1 98 ? 14.150 5.192 -10.758 1.00 64.19 98 GLY A C 1
ATOM 808 O O . GLY A 1 98 ? 13.790 6.058 -11.554 1.00 64.19 98 GLY A O 1
ATOM 809 N N . TYR A 1 99 ? 14.269 5.425 -9.452 1.00 59.22 99 TYR A N 1
ATOM 810 C CA . TYR A 1 99 ? 14.294 6.768 -8.870 1.00 59.22 99 TYR A CA 1
ATOM 811 C C . TYR A 1 99 ? 15.755 7.219 -8.757 1.00 59.22 99 TYR A C 1
ATOM 813 O O . TYR A 1 99 ? 16.620 6.395 -8.455 1.00 59.22 99 TYR A O 1
ATOM 821 N N . ALA A 1 100 ? 16.042 8.507 -8.981 1.00 55.44 100 ALA A N 1
ATOM 822 C CA . ALA A 1 100 ? 17.339 9.072 -8.603 1.00 55.44 100 ALA A CA 1
ATOM 823 C C . ALA A 1 100 ? 17.591 8.802 -7.108 1.00 55.44 100 ALA A C 1
ATOM 825 O O . ALA A 1 100 ? 16.635 8.747 -6.334 1.00 55.44 100 ALA A O 1
ATOM 826 N N . THR A 1 101 ? 18.849 8.657 -6.681 1.00 52.31 101 THR A N 1
ATOM 827 C CA . THR A 1 101 ? 19.231 8.485 -5.259 1.00 52.31 101 THR A CA 1
ATOM 828 C C . THR A 1 101 ? 18.624 9.543 -4.334 1.00 52.31 101 THR A C 1
ATOM 830 O O . THR A 1 101 ? 18.421 9.312 -3.145 1.00 52.31 101 THR A O 1
ATOM 833 N N . ASP A 1 102 ? 18.304 10.690 -4.915 1.00 49.06 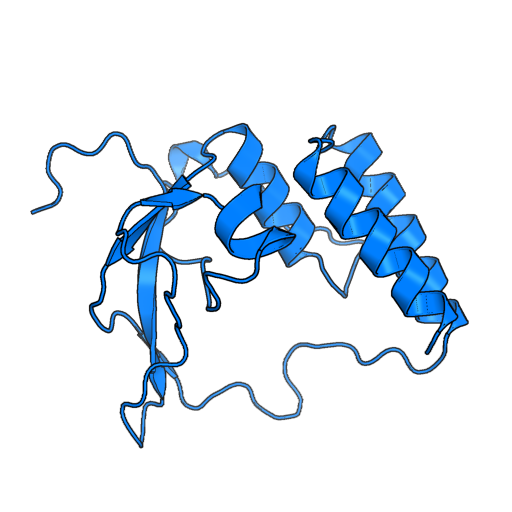102 ASP A N 1
ATOM 834 C CA . ASP A 1 102 ? 17.812 11.906 -4.286 1.00 49.06 102 ASP A CA 1
ATOM 835 C C . ASP A 1 102 ? 16.270 11.893 -4.182 1.00 49.06 102 ASP A C 1
ATOM 837 O O . ASP A 1 102 ? 15.654 12.740 -3.533 1.00 49.06 102 ASP A O 1
ATOM 841 N N . GLY A 1 103 ? 15.633 10.919 -4.837 1.00 47.94 103 GLY A N 1
ATOM 842 C CA . GLY A 1 103 ? 14.198 10.759 -4.952 1.00 47.94 103 GLY A CA 1
ATOM 843 C C . GLY A 1 103 ? 13.609 9.831 -3.890 1.00 47.94 103 GLY A C 1
ATOM 844 O O . GLY A 1 103 ? 13.718 8.613 -3.971 1.00 47.94 103 GLY A O 1
ATOM 845 N N . LEU A 1 104 ? 12.834 10.441 -2.990 1.00 54.44 104 LEU A N 1
ATOM 846 C CA . LEU A 1 104 ? 11.521 9.939 -2.548 1.00 54.44 104 LEU A CA 1
ATOM 847 C C . LEU A 1 104 ? 11.428 8.943 -1.384 1.00 54.44 104 LEU A C 1
ATOM 849 O O . LEU A 1 104 ? 10.356 8.401 -1.131 1.00 54.44 104 LEU A O 1
ATOM 853 N N . THR A 1 105 ? 12.450 8.770 -0.551 1.00 56.09 105 THR A N 1
ATOM 854 C CA . THR A 1 105 ? 12.187 8.273 0.813 1.00 56.09 105 THR A CA 1
ATOM 855 C C . THR A 1 105 ? 13.027 9.050 1.803 1.00 56.09 105 THR A C 1
ATOM 857 O O . THR A 1 105 ? 14.249 8.929 1.827 1.00 56.09 105 THR A O 1
ATOM 860 N N . TYR A 1 106 ? 12.376 9.880 2.622 1.00 60.62 106 TYR A N 1
ATOM 861 C CA . TYR A 1 106 ? 13.064 10.551 3.715 1.00 60.62 106 TYR A CA 1
ATOM 862 C C . TYR A 1 106 ? 13.563 9.468 4.673 1.00 60.62 106 TYR A C 1
ATOM 864 O O . TYR A 1 106 ? 12.787 8.832 5.383 1.00 60.62 106 TYR A O 1
ATOM 872 N N . ASN A 1 107 ? 14.861 9.198 4.680 1.00 66.38 107 ASN A N 1
ATOM 873 C CA . ASN A 1 107 ? 15.415 8.262 5.643 1.00 66.38 107 ASN A CA 1
ATOM 874 C C . ASN A 1 107 ? 15.407 8.944 7.010 1.00 66.38 107 ASN A C 1
ATOM 876 O O . ASN A 1 107 ? 16.040 9.981 7.181 1.00 66.38 107 ASN A O 1
ATOM 880 N N . TYR A 1 108 ? 14.674 8.385 7.978 1.00 72.50 108 TYR A N 1
ATOM 881 C CA . TYR A 1 108 ? 14.693 8.919 9.340 1.00 72.50 108 TYR A CA 1
ATOM 882 C C . TYR A 1 108 ? 16.123 8.916 9.872 1.00 72.50 108 TYR A C 1
ATOM 884 O O . TYR A 1 108 ? 16.795 7.883 9.828 1.00 72.50 108 TYR A O 1
ATOM 892 N N . HIS A 1 109 ? 16.564 10.042 10.423 1.00 73.88 109 HIS A N 1
ATOM 893 C CA . HIS A 1 109 ? 17.922 10.172 10.943 1.00 73.88 109 HIS A CA 1
ATOM 894 C C . HIS A 1 109 ? 18.051 9.586 12.354 1.00 73.88 109 HIS A C 1
ATOM 896 O O . HIS A 1 109 ? 19.152 9.274 12.801 1.00 73.88 109 HIS A O 1
ATOM 902 N N . ASN A 1 110 ? 16.934 9.420 13.074 1.00 79.88 110 ASN A N 1
ATOM 903 C CA . ASN A 1 110 ? 16.910 8.845 14.419 1.00 79.88 110 ASN A CA 1
ATOM 904 C C . ASN A 1 110 ? 15.579 8.136 14.751 1.00 79.88 110 ASN A C 1
ATOM 906 O O . ASN A 1 110 ? 14.547 8.331 14.102 1.00 79.88 110 ASN A O 1
ATOM 910 N N . LYS A 1 111 ? 15.587 7.320 15.820 1.00 82.00 111 LYS A N 1
ATOM 911 C CA . LYS A 1 111 ? 14.400 6.581 16.298 1.00 82.00 111 LYS A CA 1
ATOM 912 C C . LYS A 1 111 ? 13.235 7.504 16.667 1.00 82.00 111 LYS A C 1
ATOM 914 O O . LYS A 1 111 ? 12.080 7.157 16.428 1.00 82.00 111 LYS A O 1
ATOM 919 N N . LYS A 1 112 ? 13.527 8.679 17.234 1.00 84.94 112 LYS A N 1
ATOM 920 C CA . LYS A 1 112 ? 12.523 9.647 17.702 1.00 84.94 112 LYS A CA 1
ATOM 921 C C . LYS A 1 112 ? 11.689 10.203 16.544 1.00 84.94 112 LYS A C 1
ATOM 923 O O . LYS A 1 112 ? 10.476 10.337 16.685 1.00 84.94 112 LYS A O 1
ATOM 928 N N . GLU A 1 113 ? 12.309 10.480 15.401 1.00 83.62 113 GLU A N 1
ATOM 929 C CA . GLU A 1 113 ? 11.629 10.913 14.176 1.00 83.62 113 GLU A CA 1
ATOM 930 C C . GLU A 1 113 ? 10.701 9.831 13.625 1.00 83.62 113 GLU A C 1
ATOM 932 O O . GLU A 1 113 ? 9.539 10.114 13.335 1.00 83.62 113 GLU A O 1
ATOM 937 N N . SER A 1 114 ? 11.181 8.585 13.556 1.00 83.50 114 SER A N 1
ATOM 938 C CA . SER A 1 114 ? 10.373 7.434 13.134 1.00 83.50 114 SER A CA 1
ATOM 939 C C . SER A 1 114 ? 9.148 7.244 14.037 1.00 83.50 114 SER A C 1
ATOM 941 O O . SER A 1 114 ? 8.020 7.121 13.554 1.00 83.50 114 SER A O 1
ATOM 943 N N . TRP A 1 115 ? 9.349 7.322 15.357 1.00 84.69 115 TRP A N 1
ATOM 944 C CA . TRP A 1 115 ? 8.279 7.268 16.353 1.00 84.69 115 TRP A CA 1
ATOM 945 C C . TRP A 1 115 ? 7.255 8.386 16.182 1.00 84.69 115 TRP A C 1
ATOM 947 O O . TRP A 1 115 ? 6.054 8.121 16.102 1.00 84.69 115 TRP A O 1
ATOM 957 N N . LYS A 1 116 ? 7.720 9.635 16.067 1.00 87.25 116 LYS A N 1
ATOM 958 C CA . LYS A 1 116 ? 6.852 10.797 15.854 1.00 87.25 116 LYS A CA 1
ATOM 959 C C . LYS A 1 116 ? 6.032 10.651 14.571 1.00 87.25 116 LYS A C 1
ATOM 961 O O . LYS A 1 116 ? 4.828 10.890 14.605 1.00 87.25 116 LYS A O 1
ATOM 966 N N . ASN A 1 117 ? 6.644 10.220 13.467 1.00 87.44 117 ASN A N 1
ATOM 967 C CA . ASN A 1 117 ? 5.925 10.006 12.212 1.00 87.44 117 ASN A CA 1
ATOM 968 C C . ASN A 1 117 ? 4.893 8.880 12.335 1.00 87.44 117 ASN A C 1
ATOM 970 O O . ASN A 1 117 ? 3.766 9.043 11.886 1.00 87.44 117 ASN A O 1
ATOM 974 N N . ASN A 1 118 ? 5.228 7.752 12.967 1.00 86.56 118 ASN A N 1
ATOM 975 C CA . ASN A 1 118 ? 4.265 6.661 13.136 1.00 86.56 118 ASN A CA 1
ATOM 976 C C . ASN A 1 118 ? 3.061 7.084 14.002 1.00 86.56 118 ASN A C 1
ATOM 978 O O . ASN A 1 118 ? 1.933 6.728 13.673 1.00 86.56 118 ASN A O 1
ATOM 982 N N . LEU A 1 119 ? 3.266 7.893 15.049 1.00 88.56 119 LEU A N 1
ATOM 983 C CA . LEU A 1 119 ? 2.163 8.471 15.828 1.00 88.56 119 LEU A CA 1
ATOM 984 C C . LEU A 1 119 ? 1.297 9.429 14.995 1.00 88.56 119 LEU A C 1
ATOM 986 O O . LEU A 1 119 ? 0.073 9.411 15.129 1.00 88.56 119 LEU A O 1
ATOM 990 N N . LEU A 1 120 ? 1.906 10.236 14.119 1.00 89.81 120 LEU A N 1
ATOM 991 C CA . LEU A 1 120 ? 1.164 11.082 13.176 1.00 89.81 120 LEU A CA 1
ATOM 992 C C . LEU A 1 120 ? 0.325 10.242 12.211 1.00 89.81 120 LEU A C 1
ATOM 994 O O . LEU A 1 120 ? -0.844 10.553 12.004 1.00 89.81 120 LEU A O 1
ATOM 998 N N . VAL A 1 121 ? 0.876 9.139 11.698 1.00 89.25 121 VAL A N 1
ATOM 999 C CA . VAL A 1 121 ? 0.135 8.210 10.837 1.00 89.25 121 VAL A CA 1
ATOM 1000 C C . VAL A 1 121 ? -1.075 7.627 11.567 1.00 89.25 121 VAL A C 1
ATOM 1002 O O . VAL A 1 121 ? -2.174 7.660 11.025 1.00 89.25 121 VAL A O 1
ATOM 1005 N N . LEU A 1 122 ? -0.921 7.159 12.811 1.00 88.56 122 LEU A N 1
ATOM 1006 C CA . LEU A 1 122 ? -2.056 6.672 13.609 1.00 88.56 122 LEU A CA 1
ATOM 1007 C C . LEU A 1 122 ? -3.120 7.748 13.840 1.00 88.56 122 LEU A C 1
ATOM 1009 O O . LEU A 1 122 ? -4.318 7.461 13.793 1.00 88.56 122 LEU A O 1
ATOM 1013 N N . LYS A 1 123 ? -2.688 8.986 14.104 1.00 91.19 123 LYS A N 1
ATOM 1014 C CA . LYS A 1 123 ? -3.596 10.120 14.281 1.00 91.19 123 LYS A CA 1
ATOM 1015 C C . LYS A 1 123 ? -4.398 10.376 13.005 1.00 91.19 123 LYS A C 1
ATOM 1017 O O . LYS A 1 123 ? -5.609 10.554 13.096 1.00 91.19 123 LYS A O 1
ATOM 1022 N N . GLU A 1 124 ? -3.757 10.347 11.839 1.00 91.31 124 GLU A N 1
ATOM 1023 C CA . GLU A 1 124 ? -4.446 10.530 10.559 1.00 91.31 124 GLU A CA 1
ATOM 1024 C C . GLU A 1 124 ? -5.358 9.362 10.193 1.00 91.31 124 GLU A C 1
ATOM 1026 O O . GLU A 1 124 ? -6.483 9.608 9.767 1.00 91.31 124 GLU A O 1
ATOM 1031 N N . LEU A 1 125 ? -4.944 8.112 10.431 1.00 90.25 125 LEU A N 1
ATOM 1032 C CA . LEU A 1 125 ? -5.820 6.944 10.265 1.00 90.25 125 LEU A CA 1
ATOM 1033 C C . LEU A 1 125 ? -7.116 7.110 11.061 1.00 90.25 125 LEU A C 1
ATOM 1035 O O . LEU A 1 125 ? -8.193 6.803 10.557 1.00 90.25 125 LEU A O 1
ATOM 1039 N N . ARG A 1 126 ? -7.017 7.642 12.286 1.00 90.69 126 ARG A N 1
ATOM 1040 C CA . ARG A 1 126 ? -8.183 7.940 13.118 1.00 90.69 126 ARG A CA 1
ATOM 1041 C C . ARG A 1 126 ? -9.029 9.072 12.566 1.00 90.69 126 ARG A C 1
ATOM 1043 O O . ARG A 1 126 ? -10.241 8.924 12.509 1.00 90.69 126 ARG A O 1
ATOM 1050 N N . GLN A 1 127 ? -8.410 10.185 12.187 1.00 91.44 127 GLN A N 1
ATOM 1051 C CA . GLN A 1 127 ? -9.131 11.356 11.680 1.00 91.44 127 GLN A CA 1
ATOM 1052 C C . GLN A 1 127 ? -9.861 11.076 10.363 1.00 91.44 127 GLN A C 1
ATOM 1054 O O . GLN A 1 127 ? -10.933 11.624 10.142 1.00 91.44 127 GLN A O 1
ATOM 1059 N N . ARG A 1 128 ? -9.292 10.219 9.510 1.00 90.06 128 ARG A N 1
ATOM 1060 C CA . ARG A 1 128 ? -9.863 9.817 8.216 1.00 90.06 128 ARG A CA 1
ATOM 1061 C C . ARG A 1 128 ? -10.719 8.543 8.292 1.00 90.06 128 ARG A C 1
ATOM 1063 O O 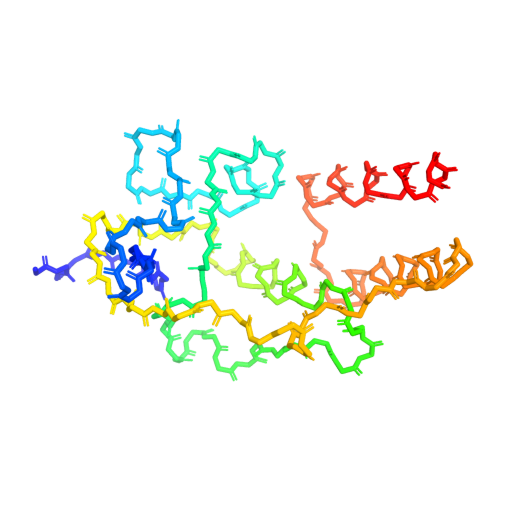. ARG A 1 128 ? -11.209 8.064 7.269 1.00 90.06 128 ARG A O 1
ATOM 1070 N N . GLU A 1 129 ? -10.874 7.970 9.489 1.00 91.12 129 GLU A N 1
ATOM 1071 C CA . GLU A 1 129 ? -11.622 6.729 9.729 1.00 91.12 129 GLU A CA 1
ATOM 1072 C C . GLU A 1 129 ? -11.170 5.580 8.805 1.00 91.12 129 GLU A C 1
ATOM 1074 O O . GLU A 1 129 ? -11.983 4.911 8.162 1.00 91.12 129 GLU A O 1
ATOM 1079 N N . LEU A 1 130 ? -9.854 5.381 8.689 1.00 89.12 130 LEU A N 1
ATOM 1080 C CA . LEU A 1 130 ? -9.220 4.368 7.831 1.00 89.12 130 LEU A CA 1
ATOM 1081 C C . LEU A 1 130 ? -8.895 3.075 8.595 1.00 89.12 130 LEU A C 1
ATOM 1083 O O . LEU A 1 130 ? -7.981 2.340 8.233 1.00 89.12 130 LEU A O 1
ATOM 1087 N N . PHE A 1 131 ? -9.586 2.801 9.700 1.00 84.69 131 PHE A N 1
ATOM 1088 C CA . PHE A 1 131 ? -9.308 1.621 10.509 1.00 84.69 131 PHE A CA 1
ATOM 1089 C C . PHE A 1 131 ? -10.054 0.397 9.984 1.00 84.69 131 PHE A C 1
ATOM 1091 O O . PHE A 1 131 ? -11.245 0.224 10.225 1.00 84.69 131 PHE A O 1
ATOM 1098 N N . SER A 1 132 ? -9.317 -0.493 9.328 1.00 86.50 132 SER A N 1
ATOM 1099 C CA . SER A 1 132 ? -9.707 -1.884 9.110 1.00 86.50 132 SER A CA 1
ATOM 1100 C C . SER A 1 132 ? -8.809 -2.812 9.929 1.00 86.50 132 SER A C 1
ATOM 1102 O O . SER A 1 132 ? -7.705 -2.436 10.336 1.00 86.50 132 SER A O 1
ATOM 1104 N N . LEU A 1 133 ? -9.262 -4.042 10.191 1.00 88.50 133 LEU A N 1
ATOM 1105 C CA . LEU A 1 133 ? -8.464 -5.014 10.944 1.00 88.50 133 LEU A CA 1
ATOM 1106 C C . LEU A 1 133 ? -7.071 -5.252 10.312 1.00 88.50 133 LEU A C 1
ATOM 1108 O O . LEU A 1 133 ? -6.087 -5.194 11.054 1.00 88.50 133 LEU A O 1
ATOM 1112 N N . PRO A 1 134 ? -6.926 -5.438 8.979 1.00 89.38 134 PRO A N 1
ATOM 1113 C CA . PRO A 1 134 ? -5.607 -5.560 8.355 1.00 89.38 134 PRO A CA 1
ATOM 1114 C C . PRO A 1 134 ? -4.730 -4.317 8.540 1.00 89.38 134 PRO A C 1
ATOM 1116 O O . PRO A 1 134 ? -3.544 -4.451 8.842 1.00 89.38 134 PRO A O 1
ATOM 1119 N N . ILE A 1 135 ? -5.306 -3.116 8.412 1.00 86.56 135 ILE A N 1
ATOM 1120 C CA . ILE A 1 135 ? -4.593 -1.848 8.608 1.00 86.56 135 ILE A CA 1
ATOM 1121 C C . ILE A 1 135 ? -4.096 -1.729 10.053 1.00 86.56 135 ILE A C 1
ATOM 1123 O O . ILE A 1 135 ? -2.930 -1.401 10.274 1.00 86.56 135 ILE A O 1
ATOM 1127 N N . ILE A 1 136 ? -4.935 -2.051 11.042 1.00 87.94 136 ILE A N 1
ATOM 1128 C CA . ILE A 1 136 ? -4.553 -2.029 12.461 1.00 87.94 136 ILE A CA 1
ATOM 1129 C C . ILE A 1 136 ? -3.385 -2.984 12.711 1.00 87.94 136 ILE A C 1
ATOM 1131 O O . ILE A 1 136 ? -2.373 -2.575 13.279 1.00 87.94 136 ILE A O 1
ATOM 1135 N N . ILE A 1 137 ? -3.491 -4.236 12.253 1.00 89.81 137 ILE A N 1
ATOM 1136 C CA . ILE A 1 137 ? -2.418 -5.229 12.407 1.00 89.81 137 ILE A CA 1
ATOM 1137 C C . ILE A 1 137 ? -1.129 -4.706 11.768 1.00 89.81 137 ILE A C 1
ATOM 1139 O O . ILE A 1 137 ? -0.067 -4.731 12.395 1.00 89.81 137 ILE A O 1
ATOM 1143 N N . TYR A 1 138 ? -1.223 -4.185 10.544 1.00 89.12 138 TYR A N 1
ATOM 1144 C CA . TYR A 1 138 ? -0.081 -3.663 9.812 1.00 89.12 138 TYR A CA 1
ATOM 1145 C C . TYR A 1 138 ? 0.629 -2.527 10.566 1.00 89.12 138 TYR A C 1
ATOM 1147 O O . TYR A 1 138 ? 1.846 -2.580 10.781 1.00 89.12 138 TYR A O 1
ATOM 1155 N N . PHE A 1 139 ? -0.116 -1.509 11.004 1.00 86.62 139 PHE A N 1
ATOM 1156 C CA . PHE A 1 139 ? 0.463 -0.358 11.693 1.00 86.62 139 PHE A CA 1
ATOM 1157 C C . PHE A 1 139 ? 0.965 -0.695 13.098 1.00 86.62 139 PHE A C 1
ATOM 1159 O O . PHE A 1 139 ? 2.008 -0.171 13.495 1.00 86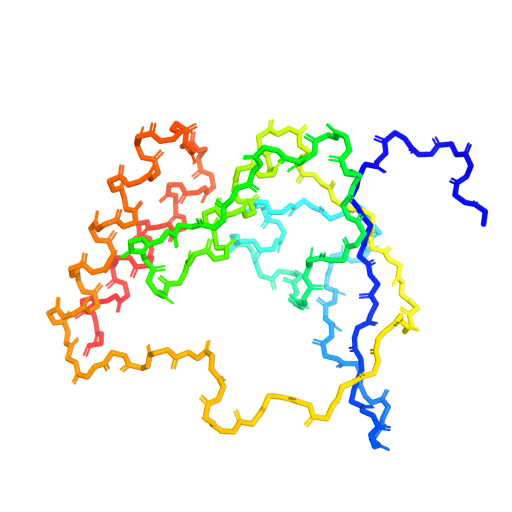.62 139 PHE A O 1
ATOM 1166 N N . THR A 1 140 ? 0.329 -1.627 13.811 1.00 87.12 140 THR A N 1
ATOM 1167 C CA . THR A 1 140 ? 0.852 -2.147 15.082 1.00 87.12 140 THR A CA 1
ATOM 1168 C C . THR A 1 140 ? 2.191 -2.853 14.884 1.00 87.12 140 THR A C 1
ATOM 1170 O O . THR A 1 140 ? 3.163 -2.530 15.568 1.00 87.12 140 THR A O 1
ATOM 1173 N N . VAL A 1 141 ? 2.306 -3.755 13.902 1.00 88.25 141 VAL A N 1
ATOM 1174 C CA . VAL A 1 141 ? 3.584 -4.424 13.590 1.00 88.25 141 VAL A CA 1
ATOM 1175 C C . VAL A 1 141 ? 4.656 -3.406 13.197 1.00 88.25 141 VAL A C 1
ATOM 1177 O O . VAL A 1 141 ? 5.812 -3.522 13.611 1.00 88.25 141 VAL A O 1
ATOM 1180 N N . ARG A 1 142 ? 4.290 -2.380 12.424 1.00 84.44 142 ARG A N 1
ATOM 1181 C CA . ARG A 1 142 ? 5.205 -1.302 12.035 1.00 84.44 142 ARG A CA 1
ATOM 1182 C C . ARG A 1 142 ? 5.717 -0.505 13.241 1.00 84.44 142 ARG A C 1
ATOM 1184 O O . ARG A 1 142 ? 6.915 -0.227 13.299 1.00 84.44 142 ARG A O 1
ATOM 1191 N N . LEU A 1 143 ? 4.851 -0.167 14.198 1.00 85.38 143 LEU A N 1
ATOM 1192 C CA . LEU A 1 143 ? 5.246 0.506 15.442 1.00 85.38 143 LEU A CA 1
ATOM 1193 C C . LEU A 1 143 ? 6.228 -0.347 16.242 1.00 85.38 143 LEU A C 1
ATOM 1195 O O . LEU A 1 143 ? 7.287 0.145 16.627 1.00 85.38 143 LEU A O 1
ATOM 1199 N N . LEU A 1 144 ? 5.927 -1.635 16.421 1.00 86.50 144 LEU A N 1
ATOM 1200 C CA . LEU A 1 144 ? 6.807 -2.558 17.139 1.00 86.50 144 LEU A CA 1
ATOM 1201 C C . LEU A 1 144 ? 8.185 -2.661 16.470 1.00 86.50 144 LEU A C 1
ATOM 1203 O O . LEU A 1 144 ? 9.209 -2.557 17.141 1.00 86.50 144 LEU A O 1
ATOM 1207 N N . LYS A 1 145 ? 8.238 -2.759 15.134 1.00 83.44 145 LYS A N 1
ATOM 1208 C CA . LYS A 1 145 ? 9.510 -2.755 14.387 1.00 83.44 145 LYS A CA 1
ATOM 1209 C C . LYS A 1 145 ? 10.320 -1.473 14.587 1.00 83.44 145 LYS A C 1
ATOM 1211 O O . LYS A 1 145 ? 11.546 -1.529 14.564 1.00 83.44 145 LYS A O 1
ATOM 1216 N N . SER A 1 146 ? 9.664 -0.332 14.801 1.00 78.00 146 SER A N 1
ATOM 1217 C CA . SER A 1 146 ? 10.351 0.937 15.072 1.00 78.00 146 SER A CA 1
ATOM 1218 C C . SER A 1 146 ? 10.963 1.043 16.479 1.00 78.00 146 SER A C 1
ATOM 1220 O O . SER A 1 146 ? 11.727 1.971 16.715 1.00 78.00 146 SER A O 1
ATOM 1222 N N . LEU A 1 147 ? 10.664 0.112 17.400 1.00 78.12 147 LEU A N 1
ATOM 1223 C CA . LEU A 1 147 ? 11.362 -0.020 18.696 1.00 78.12 147 LEU A CA 1
ATOM 1224 C C . LEU A 1 147 ? 12.652 -0.826 18.585 1.00 78.12 147 LEU A C 1
ATOM 1226 O O . LEU A 1 147 ? 13.603 -0.573 19.319 1.00 78.12 147 LEU A O 1
ATOM 1230 N N . LEU A 1 148 ? 12.642 -1.830 17.706 1.00 77.94 148 LEU A N 1
ATOM 1231 C CA . LEU A 1 148 ? 13.730 -2.796 17.556 1.00 77.94 148 LEU A CA 1
ATOM 1232 C C . LEU A 1 148 ? 14.899 -2.240 16.733 1.00 77.94 148 LEU A C 1
ATOM 1234 O O . LEU A 1 148 ? 16.035 -2.654 16.942 1.00 77.94 148 LEU A O 1
ATOM 1238 N N . LYS A 1 149 ? 14.623 -1.311 15.810 1.00 59.84 149 LYS A N 1
ATOM 1239 C CA . LYS A 1 149 ? 15.643 -0.482 15.150 1.00 59.84 149 LYS A CA 1
ATOM 1240 C C . LYS A 1 149 ? 16.112 0.608 16.083 1.00 59.84 149 LYS A C 1
ATOM 1242 O O . LYS A 1 149 ? 17.333 0.845 16.158 1.00 59.84 149 LYS A O 1
#

Foldseek 3Di:
DPPDDPAQFAAEWEAAQPPRHTPWAAQPPDQKAFCLPCVQQVNNIDDDRPPGGNCVQLVPQDFDPVALACSVVVSVLLVCVVHRIYGYDHHHPHHDNDDDPPDGHDDDPDLVSQLVNLVVVVVVCVVSVSDDPSSVVRSVVSNVVSVVD

Solvent-accessible surface area (backbone atoms only — not comparable to full-atom values): 8920 Å² total; per-residue (Å²): 137,86,85,79,64,94,63,54,29,38,26,47,26,36,20,34,59,87,80,60,49,65,66,44,44,75,70,72,87,63,44,71,42,38,48,54,53,37,34,68,58,64,58,33,36,48,65,76,71,83,40,62,59,42,54,90,83,49,71,83,71,64,66,52,90,86,40,88,71,63,24,66,58,53,38,50,46,56,46,38,74,82,49,48,46,32,41,49,43,101,44,80,74,43,72,38,88,71,71,59,97,87,55,89,68,80,74,68,91,45,63,67,56,50,50,54,51,52,53,50,49,54,52,46,36,60,77,69,67,51,80,44,73,51,52,50,54,45,54,51,53,51,55,55,52,57,70,76,105

Secondary structure (DSSP, 8-state):
---S----BEEEEEEETTT--BS-EE-SS-SEEEIIIIIIIS--EES---S-B-HHHHTT----SS-SSSHHHHHHHHHHHH--EEEEEEEEEEEE----TTSS----SSHHHHHHHHHHHHHHHHHTT---HHHHHHHHHHHHHHHH-

pLDDT: mean 83.97, std 11.8, range [41.0, 96.25]

Sequence (149 aa):
MIENSEINWLVSERANADTKQPYTINKTGRNIINYETDMLLKRQFTGDTTQCLHFETFNKIRFSTLIKNAEEWLYFAEIAKTEKSFLFLPVIGTYSIGYATDGLTYNYHNKKESWKNNLLVLKELRQRELFSLPIIIYFTVRLLKSLLK

Radius of gyration: 16.26 Å; Cα contacts (8 Å, |Δi|>4): 195; chains: 1; bounding box: 36×33×43 Å